Protein AF-A0A750II83-F1 (afdb_monomer_lite)

Foldseek 3Di:
DDPPDDPPPPCPDPVNQLVQLLVLLVVDPVNVVVVCVCPVVLLCQQQVCVVVVHPPNVDSCDLVSLLVSLLVLLVVLLVCLVPPDPVFQPDCSPVLNVVSVVLSVVLNVLSVQLNVCPPPPDDGNVPSSVVSSVSSVVNSSSSVSSTPVSGPVNVVVVVDDDD

Radius of gyration: 20.2 Å; chains: 1; bounding box: 49×37×61 Å

Structure (mmCIF, N/CA/C/O backbone):
data_AF-A0A750II83-F1
#
_entry.id   AF-A0A750II83-F1
#
loop_
_atom_site.group_PDB
_atom_site.id
_atom_site.type_symbol
_atom_site.label_atom_id
_atom_site.label_alt_id
_atom_site.label_comp_id
_atom_site.label_asym_id
_atom_site.label_entity_id
_atom_site.label_seq_id
_atom_site.pdbx_PDB_ins_code
_atom_site.Cartn_x
_atom_site.Cartn_y
_atom_site.Cartn_z
_atom_site.occupancy
_atom_site.B_iso_or_equiv
_atom_site.auth_seq_id
_atom_site.auth_comp_id
_atom_site.auth_asym_id
_atom_site.auth_atom_id
_atom_site.pdbx_PDB_model_num
ATOM 1 N N . MET A 1 1 ? -31.784 23.629 40.797 1.00 35.44 1 MET A N 1
ATOM 2 C CA . MET A 1 1 ? -31.031 22.417 41.167 1.00 35.44 1 MET A CA 1
ATOM 3 C C . MET A 1 1 ? -30.626 21.793 39.849 1.00 35.44 1 MET A C 1
ATOM 5 O O . MET A 1 1 ? -31.492 21.603 39.009 1.00 35.44 1 MET A O 1
ATOM 9 N N . SER A 1 2 ? -29.325 21.748 39.605 1.00 34.78 2 SER A N 1
ATOM 10 C CA . SER A 1 2 ? -28.703 21.642 38.286 1.00 34.78 2 SER A CA 1
ATOM 11 C C . SER A 1 2 ? -28.667 20.191 37.810 1.00 34.78 2 SER A C 1
ATOM 13 O O . SER A 1 2 ? -27.994 19.384 38.441 1.00 34.78 2 SER A O 1
ATOM 15 N N . ASP A 1 3 ? -29.334 19.881 36.698 1.00 33.84 3 ASP A N 1
ATOM 16 C CA . ASP A 1 3 ? -29.127 18.630 35.954 1.00 33.84 3 ASP A CA 1
ATOM 17 C C . ASP A 1 3 ? -28.056 18.854 34.878 1.00 33.84 3 ASP A C 1
ATOM 19 O O . ASP A 1 3 ? -28.313 18.860 33.676 1.00 33.84 3 ASP A O 1
ATOM 23 N N . ASP A 1 4 ? -26.827 19.070 35.346 1.00 43.88 4 ASP A N 1
ATOM 24 C CA . ASP A 1 4 ? -25.618 18.891 34.550 1.00 43.88 4 ASP A CA 1
ATOM 25 C C . ASP A 1 4 ? -25.122 17.461 34.772 1.00 43.88 4 ASP A C 1
ATOM 27 O O . ASP A 1 4 ? -24.390 17.185 35.718 1.00 43.88 4 ASP A O 1
ATOM 31 N N . SER A 1 5 ? -25.543 16.523 33.929 1.00 40.59 5 SER A N 1
ATOM 32 C CA . SER A 1 5 ? -24.712 15.391 33.490 1.00 40.59 5 SER A CA 1
ATOM 33 C C . SER A 1 5 ? -25.547 14.443 32.645 1.00 40.59 5 SER A C 1
ATOM 35 O O . SER A 1 5 ? -26.369 13.694 33.149 1.00 40.59 5 SER A O 1
ATOM 37 N N . ASN A 1 6 ? -25.343 14.502 31.333 1.00 39.12 6 ASN A N 1
ATOM 38 C CA . ASN A 1 6 ? -25.182 13.328 30.470 1.00 39.12 6 ASN A CA 1
ATOM 39 C C . ASN A 1 6 ? -24.814 13.806 29.063 1.00 39.12 6 ASN A C 1
ATOM 41 O O . ASN A 1 6 ? -25.406 13.431 28.053 1.00 39.12 6 ASN A O 1
ATOM 45 N N . THR A 1 7 ? -23.798 14.664 28.988 1.00 36.56 7 THR A N 1
ATOM 46 C CA . THR A 1 7 ? -23.088 14.907 27.738 1.00 36.56 7 THR A CA 1
ATOM 47 C C . THR A 1 7 ? -22.196 13.694 27.516 1.00 36.56 7 THR A C 1
ATOM 49 O O . THR A 1 7 ? -21.145 13.562 28.137 1.00 36.56 7 THR A O 1
ATOM 52 N N . ILE A 1 8 ? -22.648 12.771 26.667 1.00 41.47 8 ILE A N 1
ATOM 53 C CA . ILE A 1 8 ? -21.854 11.645 26.171 1.00 41.47 8 ILE A CA 1
ATOM 54 C C . ILE A 1 8 ? -20.623 12.232 25.469 1.00 41.47 8 ILE A C 1
ATOM 56 O O . ILE A 1 8 ? -20.659 12.601 24.298 1.00 41.47 8 ILE A O 1
ATOM 60 N N . THR A 1 9 ? -19.510 12.348 26.186 1.00 39.81 9 THR A N 1
ATOM 61 C CA . THR A 1 9 ? -18.207 12.717 25.633 1.00 39.81 9 THR A CA 1
ATOM 62 C C . THR A 1 9 ? -17.558 11.489 24.999 1.00 39.81 9 THR A C 1
ATOM 64 O O . THR A 1 9 ? -16.466 11.078 25.366 1.00 39.81 9 THR A O 1
ATOM 67 N N . SER A 1 10 ? -18.203 10.888 23.995 1.00 46.03 10 SER A N 1
ATOM 68 C CA . SER A 1 10 ? -17.546 9.903 23.122 1.00 46.03 10 SER A CA 1
ATOM 69 C C . SER A 1 10 ? -17.066 10.557 21.824 1.00 46.03 10 SER A C 1
ATOM 71 O O . SER A 1 10 ? -17.249 10.023 20.734 1.00 46.03 10 SER A O 1
ATOM 73 N N . SER A 1 11 ? -16.444 11.731 21.933 1.00 49.69 11 SER A N 1
ATOM 74 C CA . SER A 1 11 ? -15.655 12.338 20.858 1.00 49.69 11 SER A CA 1
ATOM 75 C C . SER A 1 11 ? -14.208 11.836 20.957 1.00 49.69 11 SER A C 1
ATOM 77 O O . SER A 1 11 ? -13.268 12.617 21.129 1.00 49.69 11 SER A O 1
ATOM 79 N N . ASP A 1 12 ? -13.996 10.521 20.878 1.00 61.28 12 ASP A N 1
ATOM 80 C CA . ASP A 1 12 ? -12.649 10.035 20.586 1.00 61.28 12 ASP A CA 1
ATOM 81 C C . ASP A 1 12 ? -12.322 10.470 19.154 1.00 61.28 12 ASP A C 1
ATOM 83 O O . ASP A 1 12 ? -12.895 9.959 18.193 1.00 61.28 12 ASP A O 1
ATOM 87 N N . SER A 1 13 ? -11.428 11.451 19.010 1.00 74.38 13 SER A N 1
ATOM 88 C CA . SER A 1 13 ? -10.958 11.913 17.701 1.00 74.38 13 SER A CA 1
ATOM 89 C C . SER A 1 13 ? -10.501 10.721 16.853 1.00 74.38 13 SER A C 1
ATOM 91 O O . SER A 1 13 ? -9.732 9.880 17.330 1.00 74.38 13 SER A O 1
ATOM 93 N N . TYR A 1 14 ? -10.938 10.665 15.589 1.00 75.88 14 TYR A N 1
ATOM 94 C CA . TYR A 1 14 ? -10.578 9.613 14.628 1.00 75.88 14 TYR A CA 1
ATOM 95 C C . TYR A 1 14 ? -9.069 9.335 14.608 1.00 75.88 14 TYR A C 1
ATOM 97 O O . TYR A 1 14 ? -8.638 8.182 14.607 1.00 75.88 14 TYR A O 1
ATOM 105 N N . ILE A 1 15 ? -8.265 10.400 14.667 1.00 80.12 15 ILE A N 1
ATOM 106 C CA . ILE A 1 15 ? -6.800 10.334 14.671 1.00 80.12 15 ILE A CA 1
ATOM 107 C C . ILE A 1 15 ? -6.296 9.615 15.925 1.00 80.12 15 ILE A C 1
ATOM 109 O O . ILE A 1 15 ? -5.458 8.722 15.833 1.00 80.12 15 ILE A O 1
ATOM 113 N N . LYS A 1 16 ? -6.842 9.962 17.096 1.00 80.00 16 LYS A N 1
ATOM 114 C CA . LYS A 1 16 ? -6.472 9.343 18.374 1.00 80.00 16 LYS A CA 1
ATOM 115 C C . LYS A 1 16 ? -6.851 7.860 18.394 1.00 80.00 16 LYS A C 1
ATOM 117 O O . LYS A 1 16 ? -6.029 7.028 18.766 1.00 80.00 16 LYS A O 1
ATOM 122 N N . SER A 1 17 ? -8.063 7.527 17.945 1.00 80.38 17 SER A N 1
ATOM 123 C CA . SER A 1 17 ? -8.533 6.138 17.870 1.00 80.38 17 SER A CA 1
ATOM 124 C C . SER A 1 17 ? -7.687 5.305 16.904 1.00 80.38 17 SER A C 1
ATOM 126 O O . SER A 1 17 ? -7.250 4.211 17.253 1.00 80.38 17 SER A O 1
ATOM 128 N N . THR A 1 18 ? -7.404 5.834 15.711 1.00 83.50 18 THR A N 1
ATOM 129 C CA . THR A 1 18 ? -6.560 5.164 14.709 1.00 83.50 18 THR A CA 1
ATOM 130 C C . THR A 1 18 ? -5.130 4.987 15.222 1.00 83.50 18 THR A C 1
ATOM 132 O O . THR A 1 18 ? -4.541 3.928 15.030 1.00 83.50 18 THR A O 1
ATOM 135 N N . GLY A 1 19 ? -4.578 5.985 15.922 1.00 84.31 19 GLY A N 1
ATOM 136 C CA . GLY A 1 19 ? -3.240 5.914 16.511 1.00 84.31 19 GLY A CA 1
ATOM 137 C C . GLY A 1 19 ? -3.099 4.778 17.525 1.00 84.31 19 GLY A C 1
ATOM 138 O O . GLY A 1 19 ? -2.166 3.988 17.425 1.00 84.31 19 GLY A O 1
ATOM 139 N N . ILE A 1 20 ? -4.058 4.640 18.446 1.00 84.56 20 ILE A N 1
ATOM 140 C CA . ILE A 1 20 ? -4.058 3.549 19.437 1.00 84.56 20 ILE A CA 1
ATOM 141 C C . ILE A 1 20 ? -4.161 2.183 18.747 1.00 84.56 20 ILE A C 1
ATOM 143 O O . ILE A 1 20 ? -3.395 1.274 19.056 1.00 84.56 20 ILE A O 1
ATOM 147 N N . ARG A 1 21 ? -5.064 2.044 17.769 1.00 83.81 21 ARG A N 1
ATOM 148 C CA . ARG A 1 21 ? -5.222 0.799 17.002 1.00 83.81 21 ARG A CA 1
ATOM 149 C C . ARG A 1 21 ? -3.968 0.445 16.202 1.00 83.81 21 ARG A C 1
ATOM 151 O O . ARG A 1 21 ? -3.609 -0.723 16.126 1.00 83.81 21 ARG A O 1
ATOM 158 N N . CYS A 1 22 ? -3.278 1.442 15.651 1.00 87.38 22 CYS A N 1
ATOM 159 C CA . CYS A 1 22 ? -2.009 1.249 14.955 1.00 87.38 22 CYS A CA 1
ATOM 160 C C . CYS A 1 22 ? -0.930 0.705 15.900 1.00 87.38 22 CYS A C 1
ATOM 162 O O . CYS A 1 22 ? -0.279 -0.282 15.573 1.00 87.38 22 CYS A O 1
ATOM 164 N N . VAL A 1 23 ? -0.792 1.280 17.101 1.00 87.75 23 VAL A N 1
ATOM 165 C CA . VAL A 1 23 ? 0.136 0.762 18.121 1.00 87.75 23 VAL A CA 1
ATOM 166 C C . VAL A 1 23 ? -0.201 -0.689 18.475 1.00 87.75 23 VAL A 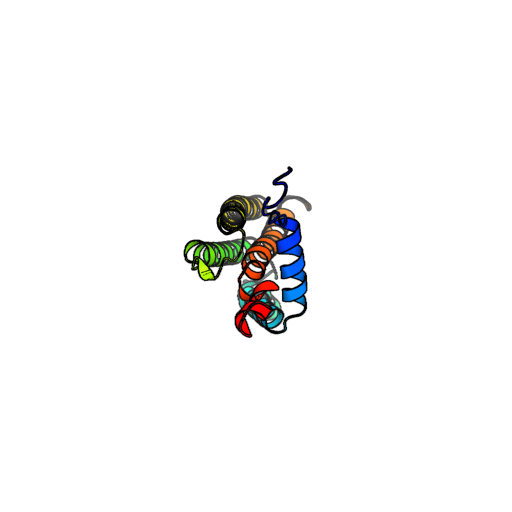C 1
ATOM 168 O O . VAL A 1 23 ? 0.682 -1.543 18.442 1.00 87.75 23 VAL A O 1
ATOM 171 N N . ASN A 1 24 ? -1.479 -0.994 18.717 1.00 86.50 24 ASN A N 1
ATOM 172 C CA . ASN A 1 24 ? -1.925 -2.358 19.011 1.00 86.50 24 ASN A CA 1
ATOM 173 C C . ASN A 1 24 ? -1.615 -3.333 17.866 1.00 86.50 24 ASN A C 1
ATOM 175 O O . ASN A 1 24 ? -1.147 -4.443 18.113 1.00 86.50 24 ASN A O 1
ATOM 179 N N . ALA A 1 25 ? -1.843 -2.920 16.617 1.00 86.31 25 ALA A N 1
ATOM 180 C CA . ALA A 1 25 ? -1.550 -3.731 15.443 1.00 86.31 25 ALA A CA 1
ATOM 181 C C . ALA A 1 25 ? -0.051 -4.023 15.317 1.00 86.31 25 ALA A C 1
ATOM 183 O O . ALA A 1 25 ? 0.331 -5.173 15.134 1.00 86.31 25 ALA A O 1
ATOM 184 N N . MET A 1 26 ? 0.813 -3.026 15.512 1.00 87.94 26 ME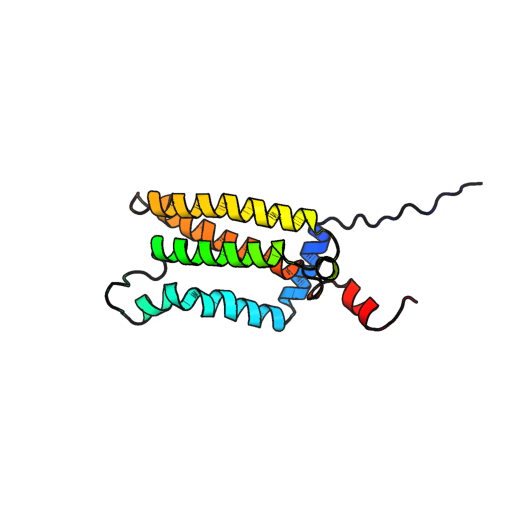T A N 1
ATOM 185 C CA . MET A 1 26 ? 2.270 -3.207 15.458 1.00 87.94 26 MET A CA 1
ATOM 186 C C . MET A 1 26 ? 2.799 -4.147 16.555 1.00 87.94 26 MET A C 1
ATOM 188 O O . MET A 1 26 ? 3.834 -4.787 16.367 1.00 87.94 26 MET A O 1
ATOM 192 N N . CYS A 1 27 ? 2.088 -4.272 17.679 1.00 87.44 27 CYS A N 1
ATOM 193 C CA . CYS A 1 27 ? 2.390 -5.241 18.735 1.00 87.44 27 CYS A CA 1
ATOM 194 C C . CYS A 1 27 ? 1.820 -6.647 18.467 1.00 87.44 27 CYS A C 1
ATOM 196 O O . CYS A 1 27 ? 2.204 -7.598 19.149 1.00 87.44 27 CYS A O 1
ATOM 198 N N . ALA A 1 28 ? 0.920 -6.811 17.494 1.00 86.19 28 ALA A N 1
ATOM 199 C CA . ALA A 1 28 ? 0.273 -8.08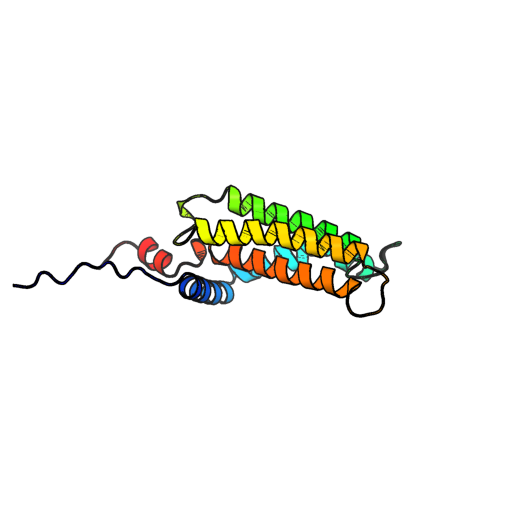3 17.199 1.00 86.19 28 ALA A CA 1
ATOM 200 C C . ALA A 1 28 ? 1.059 -8.898 16.157 1.00 86.19 28 ALA A C 1
ATOM 202 O O . ALA A 1 28 ? 1.350 -8.435 15.057 1.00 86.19 28 ALA A O 1
ATOM 203 N N . LEU A 1 29 ? 1.342 -10.172 16.449 1.00 86.50 29 LEU A N 1
ATOM 204 C CA . LEU A 1 29 ? 1.993 -11.073 15.482 1.00 86.50 29 LEU A CA 1
ATOM 205 C C . LEU A 1 29 ? 1.141 -11.315 14.224 1.00 86.50 29 LEU A C 1
ATOM 207 O O . LEU A 1 29 ? 1.683 -11.515 13.136 1.00 86.50 29 LEU A O 1
ATOM 211 N N . SER A 1 30 ? -0.190 -11.287 14.359 1.00 85.25 30 SER A N 1
ATOM 212 C CA . SER A 1 30 ? -1.129 -11.432 13.239 1.00 85.25 30 SER A CA 1
ATOM 213 C C . SER A 1 30 ? -0.935 -10.342 12.188 1.00 85.25 30 SER A C 1
ATOM 215 O O . SER A 1 30 ? -0.933 -10.655 10.999 1.00 85.25 30 SER A O 1
ATOM 217 N N . PHE A 1 31 ? -0.694 -9.103 12.622 1.00 88.94 31 PHE A N 1
ATOM 218 C CA . PHE A 1 31 ? -0.410 -7.975 11.743 1.00 88.94 31 PHE A CA 1
ATOM 219 C C . PHE A 1 31 ? 0.840 -8.227 10.897 1.00 88.94 31 PHE A C 1
ATOM 221 O O . PHE A 1 31 ? 0.782 -8.144 9.674 1.00 88.94 31 PHE A O 1
ATOM 228 N N . TRP A 1 32 ? 1.958 -8.602 11.527 1.00 88.06 32 TRP A N 1
ATOM 229 C CA . TRP A 1 32 ? 3.219 -8.844 10.819 1.00 88.06 32 TRP A CA 1
ATOM 230 C C . TRP A 1 32 ? 3.129 -10.007 9.835 1.00 88.06 32 TRP A C 1
ATOM 232 O O . TRP A 1 32 ? 3.664 -9.924 8.731 1.00 88.06 32 TRP A O 1
ATOM 242 N N . ARG A 1 33 ? 2.409 -11.074 10.199 1.00 88.50 33 ARG A N 1
ATOM 243 C CA . ARG A 1 33 ? 2.149 -12.198 9.293 1.00 88.50 33 ARG A CA 1
ATOM 244 C C . ARG A 1 33 ? 1.392 -11.744 8.045 1.00 88.50 33 ARG A C 1
ATOM 246 O O . ARG A 1 33 ? 1.772 -12.115 6.938 1.00 88.50 33 ARG A O 1
ATOM 253 N N . GLU A 1 34 ? 0.336 -10.954 8.218 1.00 87.44 34 GLU A N 1
ATOM 254 C CA . GLU A 1 34 ? -0.454 -10.435 7.099 1.00 87.44 34 GLU A CA 1
ATOM 255 C C . GLU A 1 34 ? 0.341 -9.417 6.270 1.00 87.44 34 GLU A C 1
ATOM 257 O O . GLU A 1 34 ? 0.337 -9.498 5.045 1.00 87.44 34 GLU A O 1
ATOM 262 N N . PHE A 1 35 ? 1.110 -8.532 6.909 1.00 87.94 35 PHE A N 1
ATOM 263 C CA . PHE A 1 35 ? 2.005 -7.595 6.229 1.00 87.94 35 PHE A CA 1
ATOM 264 C C . PHE A 1 35 ? 3.021 -8.316 5.330 1.00 87.94 35 PHE A C 1
ATOM 266 O O . PHE A 1 35 ? 3.176 -7.965 4.160 1.00 87.94 35 PHE A O 1
ATOM 273 N N . ILE A 1 36 ? 3.678 -9.362 5.844 1.00 88.12 36 ILE A N 1
ATOM 274 C CA . ILE A 1 36 ? 4.630 -10.169 5.067 1.00 88.12 36 ILE A CA 1
ATOM 275 C C . ILE A 1 36 ? 3.920 -10.861 3.899 1.00 88.12 36 ILE A C 1
ATOM 277 O O . ILE A 1 36 ? 4.423 -10.835 2.775 1.00 88.12 36 ILE A O 1
ATOM 281 N N . ALA A 1 37 ? 2.742 -11.443 4.132 1.00 87.50 37 ALA A N 1
ATOM 282 C CA . ALA A 1 37 ? 1.983 -12.114 3.083 1.00 87.50 37 ALA A CA 1
ATOM 283 C C . ALA A 1 37 ? 1.574 -11.151 1.955 1.00 87.50 37 ALA A C 1
ATOM 285 O O . ALA A 1 37 ? 1.787 -11.453 0.782 1.00 87.50 37 ALA A O 1
ATOM 286 N N . TYR A 1 38 ? 1.049 -9.971 2.286 1.00 83.56 38 TYR A N 1
ATOM 287 C CA . TYR A 1 38 ? 0.586 -9.023 1.274 1.00 83.56 38 TYR A CA 1
ATOM 288 C C . TYR A 1 38 ? 1.727 -8.293 0.562 1.00 83.56 38 TYR A C 1
ATOM 290 O O . TYR A 1 38 ? 1.683 -8.156 -0.659 1.00 83.56 38 TYR A O 1
ATOM 298 N N . PHE A 1 39 ? 2.760 -7.842 1.280 1.00 84.25 39 PHE A N 1
ATOM 299 C CA . PHE A 1 39 ? 3.786 -6.984 0.679 1.00 84.25 39 PHE A CA 1
ATOM 300 C C . PHE A 1 39 ? 5.073 -7.693 0.316 1.00 84.25 39 PHE A C 1
ATOM 302 O O . PHE A 1 39 ? 5.690 -7.288 -0.659 1.00 84.25 39 PHE A O 1
ATOM 309 N N . ILE A 1 40 ? 5.499 -8.728 1.038 1.00 85.56 40 ILE A N 1
ATOM 310 C CA . ILE A 1 40 ? 6.729 -9.450 0.684 1.00 85.56 40 ILE A CA 1
ATOM 311 C C . ILE A 1 40 ? 6.405 -10.550 -0.320 1.00 85.56 40 ILE A C 1
ATOM 313 O O . ILE A 1 40 ? 6.989 -10.575 -1.403 1.00 85.56 40 ILE A O 1
ATOM 317 N N . LEU A 1 41 ? 5.431 -11.408 0.007 1.00 87.25 41 LEU A N 1
ATOM 318 C CA . LEU A 1 41 ? 5.011 -12.490 -0.885 1.00 87.25 41 LEU A CA 1
ATOM 319 C C . LEU A 1 41 ? 4.172 -11.959 -2.054 1.00 87.25 41 LEU A C 1
ATOM 321 O O . LEU A 1 41 ? 4.437 -12.303 -3.201 1.00 87.25 41 LEU A O 1
ATOM 325 N N . GLY A 1 42 ? 3.216 -11.062 -1.797 1.00 83.62 42 GLY A N 1
ATOM 326 C CA . GLY A 1 42 ? 2.387 -10.483 -2.860 1.00 83.62 42 GLY A CA 1
ATOM 327 C C . GLY A 1 42 ? 3.182 -9.680 -3.896 1.00 83.62 42 GLY A C 1
ATOM 328 O O . GLY A 1 42 ? 2.845 -9.711 -5.077 1.00 83.62 42 GLY A O 1
ATOM 329 N N . SER A 1 43 ? 4.280 -9.025 -3.499 1.00 86.56 43 SER A N 1
ATOM 330 C CA . SER A 1 43 ? 5.143 -8.292 -4.438 1.00 86.56 43 SER A CA 1
ATOM 331 C C . SER A 1 43 ? 6.215 -9.155 -5.108 1.00 86.56 43 SER A C 1
ATOM 333 O O . SER A 1 43 ? 7.007 -8.620 -5.883 1.00 86.56 43 SER A O 1
ATOM 335 N N . MET A 1 44 ? 6.244 -10.478 -4.879 1.00 88.25 44 MET A N 1
ATOM 336 C CA . MET A 1 44 ? 7.224 -11.376 -5.512 1.00 88.25 44 MET A CA 1
ATOM 337 C C . MET A 1 44 ? 7.243 -11.231 -7.032 1.00 88.25 44 MET A C 1
ATOM 339 O O . MET A 1 44 ? 8.315 -11.261 -7.622 1.00 88.25 44 MET A O 1
ATOM 343 N N . GLY A 1 45 ? 6.096 -10.982 -7.670 1.00 83.38 45 GLY A N 1
ATOM 344 C CA . GLY A 1 45 ? 6.033 -10.728 -9.114 1.00 83.38 45 GLY A CA 1
ATOM 345 C C . GLY A 1 45 ? 6.834 -9.504 -9.587 1.00 83.38 45 GLY A C 1
ATOM 346 O O . GLY A 1 45 ? 7.177 -9.433 -10.762 1.00 83.38 45 GLY A O 1
ATOM 347 N N . LEU A 1 46 ? 7.158 -8.563 -8.693 1.00 86.25 46 LEU A N 1
ATOM 348 C CA . LEU A 1 46 ? 7.949 -7.367 -8.994 1.00 86.25 46 LEU A CA 1
ATOM 349 C C . LEU A 1 46 ? 9.452 -7.619 -8.851 1.00 86.25 46 LEU A C 1
ATOM 351 O O . LEU A 1 46 ? 10.225 -7.284 -9.745 1.00 86.25 46 LEU A O 1
ATOM 355 N N . TRP A 1 47 ? 9.870 -8.216 -7.733 1.00 86.44 47 TRP A N 1
ATOM 356 C CA . TRP A 1 47 ? 11.287 -8.303 -7.374 1.00 86.44 47 TRP A CA 1
ATOM 357 C C . TRP A 1 47 ? 11.930 -9.656 -7.688 1.00 86.44 47 TRP A C 1
ATOM 359 O O . TRP A 1 47 ? 13.131 -9.704 -7.951 1.00 86.44 47 TRP A O 1
ATOM 369 N N . LEU A 1 48 ? 11.161 -10.750 -7.694 1.00 87.50 48 LEU A N 1
ATOM 370 C CA . LEU A 1 48 ? 11.700 -12.096 -7.887 1.00 87.50 48 LEU A CA 1
ATOM 371 C C . LEU A 1 48 ? 12.220 -12.331 -9.316 1.00 87.50 48 LEU A C 1
ATOM 373 O O . LEU A 1 48 ? 13.327 -12.856 -9.437 1.00 87.50 48 LEU A O 1
ATOM 377 N N . PRO A 1 49 ? 11.512 -11.944 -10.402 1.00 87.19 49 PRO A N 1
ATOM 378 C CA . PRO A 1 49 ? 12.018 -12.185 -11.754 1.00 87.19 49 PRO A CA 1
ATOM 379 C C . PRO A 1 49 ? 13.352 -11.469 -12.048 1.00 87.19 49 PRO A C 1
ATOM 381 O O . PRO A 1 49 ? 14.263 -12.135 -12.542 1.00 87.19 49 PRO A O 1
ATOM 384 N N . PRO A 1 50 ? 13.539 -10.179 -11.693 1.00 85.44 50 PRO A N 1
ATOM 385 C CA . PRO A 1 50 ? 14.839 -9.515 -11.813 1.00 85.44 50 PRO A CA 1
ATOM 386 C C . PRO A 1 50 ? 15.916 -10.143 -10.923 1.00 85.44 50 PRO A C 1
ATOM 388 O O . 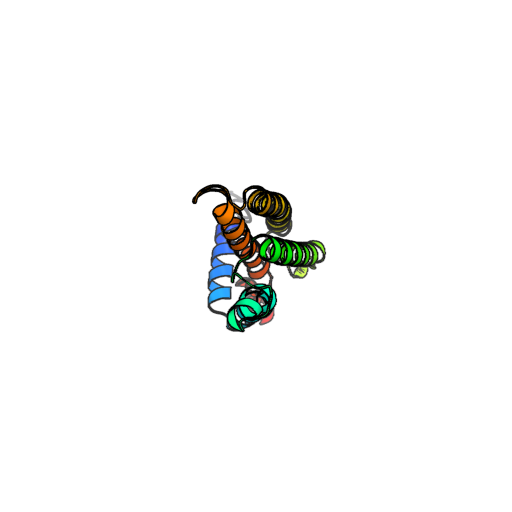PRO A 1 50 ? 17.055 -10.293 -11.355 1.00 85.44 50 PRO A O 1
ATOM 391 N N . PHE A 1 51 ? 15.564 -10.553 -9.698 1.00 87.44 51 PHE A N 1
ATOM 392 C CA . PHE A 1 51 ? 16.499 -11.199 -8.772 1.00 87.44 51 PHE A CA 1
ATOM 393 C C . PHE A 1 51 ? 17.029 -12.540 -9.304 1.00 87.44 51 PHE A C 1
ATOM 395 O O . PHE A 1 51 ? 18.202 -12.856 -9.124 1.00 87.44 51 PHE A O 1
ATOM 402 N N . LEU A 1 52 ? 16.182 -13.312 -9.990 1.00 89.50 52 LEU A N 1
ATOM 403 C CA . LEU A 1 52 ? 16.551 -14.587 -10.610 1.00 89.50 52 LEU A CA 1
ATOM 404 C C . LEU A 1 52 ? 17.188 -14.435 -12.004 1.00 89.50 52 LEU A C 1
ATOM 406 O O . LEU A 1 52 ? 17.545 -15.440 -12.616 1.00 89.50 52 LEU A O 1
ATOM 410 N N . GLY A 1 53 ? 17.322 -13.210 -12.524 1.00 85.00 53 GLY A N 1
ATOM 411 C CA . GLY A 1 53 ? 17.869 -12.959 -13.859 1.00 85.00 53 GLY A CA 1
ATOM 412 C C . GLY A 1 53 ? 16.970 -13.455 -14.997 1.00 85.00 53 GLY A C 1
ATOM 413 O O . GLY A 1 53 ? 17.470 -13.876 -16.040 1.00 85.00 53 GLY A O 1
ATOM 414 N N . ALA A 1 54 ? 15.646 -13.447 -14.805 1.00 84.56 54 ALA A N 1
ATOM 415 C CA . ALA A 1 54 ? 14.696 -13.865 -15.830 1.00 84.56 54 ALA A CA 1
ATOM 416 C C . ALA A 1 54 ? 14.764 -12.951 -17.070 1.00 84.56 54 ALA A C 1
ATOM 418 O O . ALA A 1 54 ? 14.871 -11.728 -16.965 1.00 84.56 54 ALA A O 1
ATOM 419 N N . SER A 1 55 ? 14.670 -13.543 -18.265 1.00 77.31 55 SER A N 1
ATOM 420 C CA . SER A 1 55 ? 14.732 -12.794 -19.526 1.00 77.31 55 SER A CA 1
ATOM 421 C C . SER A 1 55 ? 13.608 -11.752 -19.613 1.00 77.31 55 SER A C 1
ATOM 423 O O . SER A 1 55 ? 12.440 -12.077 -19.406 1.00 77.31 55 SER A O 1
ATOM 425 N N . GLY A 1 56 ? 13.963 -10.494 -19.900 1.00 73.69 56 GLY A N 1
ATOM 426 C CA . GLY A 1 56 ? 13.025 -9.366 -19.979 1.00 73.69 56 GLY A CA 1
ATOM 427 C C . GLY A 1 56 ? 12.753 -8.646 -18.650 1.00 73.69 56 GLY A C 1
ATOM 428 O O . GLY A 1 56 ? 12.131 -7.585 -18.660 1.00 73.69 56 GLY A O 1
ATOM 429 N N . ALA A 1 57 ? 13.244 -9.159 -17.519 1.00 77.25 57 ALA A N 1
ATOM 430 C CA . ALA A 1 57 ? 13.064 -8.558 -16.199 1.00 77.25 57 ALA A CA 1
ATOM 431 C C . ALA A 1 57 ? 14.298 -7.735 -15.787 1.00 77.25 57 ALA A C 1
ATOM 433 O O . ALA A 1 57 ? 15.151 -8.185 -15.028 1.00 77.25 57 ALA A O 1
ATOM 434 N N . ASN A 1 58 ? 14.395 -6.507 -16.300 1.00 71.81 58 ASN A N 1
ATOM 435 C CA . ASN A 1 58 ? 15.615 -5.696 -16.181 1.00 71.81 58 ASN A CA 1
ATOM 436 C C . ASN A 1 58 ? 15.706 -4.851 -14.893 1.00 71.81 58 ASN A C 1
ATOM 438 O O . ASN A 1 58 ? 16.761 -4.283 -14.619 1.00 71.81 58 ASN A O 1
ATOM 442 N N . ALA A 1 59 ? 14.624 -4.726 -14.111 1.00 76.62 59 ALA A N 1
ATOM 443 C CA . ALA A 1 59 ? 14.593 -3.896 -12.904 1.00 76.62 59 ALA A CA 1
ATOM 444 C C . ALA A 1 59 ? 13.569 -4.384 -11.863 1.00 76.62 59 ALA A C 1
ATOM 446 O O . ALA A 1 59 ? 12.463 -4.785 -12.216 1.00 76.62 59 ALA A O 1
ATOM 447 N N . VAL A 1 60 ? 13.929 -4.271 -10.576 1.00 70.38 60 VAL A N 1
ATOM 448 C CA . VAL A 1 60 ? 13.141 -4.687 -9.388 1.00 70.38 60 VAL A CA 1
ATOM 449 C C . VAL A 1 60 ? 11.837 -3.887 -9.212 1.00 70.38 60 VAL A C 1
ATOM 451 O O . VAL A 1 60 ? 10.903 -4.350 -8.565 1.00 70.38 60 VAL A O 1
ATOM 454 N N . PHE A 1 61 ? 11.738 -2.710 -9.831 1.00 76.44 61 PHE A N 1
ATOM 455 C CA . PHE A 1 61 ? 10.567 -1.832 -9.766 1.00 76.44 61 PHE A CA 1
ATOM 456 C C . PHE A 1 61 ? 10.310 -1.163 -11.116 1.00 76.44 61 PHE A C 1
ATOM 458 O O . PHE A 1 61 ? 10.280 0.064 -11.224 1.00 76.44 61 PHE A O 1
ATOM 465 N N . ASP A 1 62 ? 10.151 -1.973 -12.164 1.00 81.88 62 ASP A N 1
ATOM 466 C CA . ASP A 1 62 ? 9.712 -1.441 -13.452 1.00 81.88 62 ASP A CA 1
ATOM 467 C C . ASP A 1 62 ? 8.353 -0.719 -13.302 1.00 81.88 62 ASP A C 1
ATOM 469 O O . ASP A 1 62 ? 7.402 -1.313 -12.779 1.00 81.88 62 ASP A O 1
ATOM 473 N N . PRO A 1 63 ? 8.227 0.544 -13.746 1.00 82.62 63 PRO A N 1
ATOM 474 C CA . PRO A 1 63 ? 7.016 1.342 -13.574 1.00 82.62 63 PRO A CA 1
ATOM 475 C C . PRO A 1 63 ? 5.719 0.687 -14.046 1.00 82.62 63 PRO A C 1
ATOM 477 O O . PRO A 1 63 ? 4.688 0.875 -13.399 1.00 82.62 63 PRO A O 1
ATOM 480 N N . MET A 1 64 ? 5.748 -0.100 -15.125 1.00 83.31 64 MET A N 1
ATOM 481 C CA . MET A 1 64 ? 4.550 -0.768 -15.636 1.00 83.31 64 MET A CA 1
ATOM 482 C C . MET A 1 64 ? 4.134 -1.942 -14.740 1.00 83.31 64 MET A C 1
ATOM 484 O O . MET A 1 64 ? 2.950 -2.130 -14.441 1.00 83.31 64 MET A O 1
ATOM 488 N N . ASN A 1 65 ? 5.111 -2.702 -14.248 1.00 85.56 65 ASN A N 1
ATOM 489 C CA . ASN A 1 65 ? 4.861 -3.801 -13.318 1.00 85.56 65 ASN A CA 1
ATOM 490 C C . ASN A 1 65 ? 4.338 -3.273 -11.977 1.00 85.56 65 ASN A C 1
ATOM 492 O O . ASN A 1 65 ? 3.361 -3.796 -11.439 1.00 85.56 65 ASN A O 1
ATOM 496 N N . VAL A 1 66 ? 4.932 -2.190 -11.467 1.00 87.38 66 VAL A N 1
ATOM 497 C CA . VAL A 1 66 ? 4.503 -1.562 -10.211 1.00 87.38 66 VAL A CA 1
ATOM 498 C C . VAL A 1 66 ? 3.117 -0.926 -10.340 1.00 87.38 66 VAL A C 1
ATOM 500 O O . VAL A 1 66 ? 2.321 -1.061 -9.414 1.00 87.38 66 VAL A O 1
ATOM 503 N N . LEU A 1 67 ? 2.784 -0.302 -11.479 1.00 87.69 67 LEU A N 1
ATOM 504 C CA . LEU A 1 67 ? 1.414 0.141 -11.781 1.00 87.69 67 LEU A CA 1
ATOM 505 C C . LEU A 1 67 ? 0.438 -1.034 -11.672 1.00 87.69 67 LEU A C 1
ATOM 507 O O . LEU A 1 67 ? -0.578 -0.925 -10.993 1.00 87.69 67 LEU A O 1
ATOM 511 N N . THR A 1 68 ? 0.749 -2.156 -12.322 1.00 87.75 68 THR A N 1
ATOM 512 C CA . THR A 1 68 ? -0.142 -3.324 -12.365 1.00 87.75 68 THR A CA 1
ATOM 513 C C . THR A 1 68 ? -0.380 -3.888 -10.965 1.00 87.75 68 THR A C 1
ATOM 515 O O . THR A 1 68 ? -1.525 -4.052 -10.547 1.00 87.75 68 THR A O 1
ATOM 518 N N . PHE A 1 69 ? 0.693 -4.110 -10.203 1.00 88.94 69 PHE A N 1
ATOM 519 C CA . PHE A 1 69 ? 0.601 -4.550 -8.810 1.00 88.94 69 PHE A CA 1
ATOM 520 C C . PHE A 1 69 ? -0.161 -3.547 -7.933 1.00 88.94 69 PHE A C 1
ATOM 522 O O . PHE A 1 69 ? -1.030 -3.932 -7.147 1.00 88.94 69 PHE A O 1
ATOM 529 N N . GLY A 1 70 ? 0.141 -2.257 -8.088 1.00 88.88 70 GLY A N 1
ATOM 530 C CA . GLY A 1 70 ? -0.493 -1.169 -7.358 1.00 88.88 70 GLY A CA 1
ATOM 531 C C . GLY A 1 70 ? -2.000 -1.121 -7.587 1.00 88.88 70 GLY A C 1
ATOM 532 O O . GLY A 1 70 ? -2.757 -1.106 -6.622 1.00 88.88 70 GLY A O 1
ATOM 533 N N . LEU A 1 71 ? -2.448 -1.175 -8.845 1.00 90.00 71 LEU A N 1
ATOM 534 C CA . LEU A 1 71 ? -3.870 -1.179 -9.192 1.00 90.00 71 LEU A CA 1
ATOM 535 C C . LEU A 1 71 ? -4.600 -2.394 -8.615 1.00 90.00 71 LEU A C 1
ATOM 537 O O . LEU A 1 71 ? -5.644 -2.226 -7.990 1.00 90.00 71 LEU A O 1
ATOM 541 N N . VAL A 1 72 ? -4.045 -3.600 -8.770 1.00 90.56 72 VAL A N 1
ATOM 542 C CA . VAL A 1 72 ? -4.646 -4.821 -8.205 1.00 90.56 72 VAL A CA 1
ATOM 543 C C . VAL A 1 72 ? -4.784 -4.698 -6.687 1.00 90.56 72 VAL A C 1
ATOM 545 O O . VAL A 1 72 ? -5.853 -4.950 -6.136 1.00 90.56 72 VAL A O 1
ATOM 548 N N . THR A 1 73 ? -3.734 -4.231 -6.013 1.00 89.38 73 THR A N 1
ATOM 549 C CA . THR A 1 73 ? -3.739 -4.034 -4.558 1.00 89.38 73 THR A CA 1
ATOM 550 C C . THR A 1 73 ? -4.786 -3.001 -4.134 1.00 89.38 73 THR A C 1
ATOM 552 O O . THR A 1 73 ? -5.525 -3.230 -3.179 1.00 89.38 73 THR A O 1
ATOM 555 N N . LEU A 1 74 ? -4.906 -1.884 -4.860 1.00 91.00 74 LEU A N 1
ATOM 556 C CA . LEU A 1 74 ? -5.920 -0.861 -4.599 1.00 91.00 74 LEU A CA 1
ATOM 557 C C . LEU A 1 74 ? -7.344 -1.398 -4.756 1.00 91.00 74 LEU A C 1
ATOM 559 O O . LEU A 1 74 ? -8.196 -1.077 -3.929 1.00 91.00 74 LEU A O 1
ATOM 563 N N . PHE A 1 75 ? -7.606 -2.228 -5.769 1.00 89.00 75 PHE A N 1
ATOM 564 C CA . PHE A 1 75 ? -8.921 -2.844 -5.949 1.00 89.00 75 PHE A CA 1
ATOM 565 C C . PHE A 1 75 ? -9.250 -3.843 -4.844 1.00 89.00 75 PHE A C 1
ATOM 567 O O . PHE A 1 75 ? -10.369 -3.810 -4.346 1.00 89.00 75 PHE A O 1
ATOM 574 N N . ILE A 1 76 ? -8.282 -4.646 -4.392 1.00 88.00 76 ILE A N 1
ATOM 575 C CA . ILE A 1 76 ? -8.471 -5.551 -3.248 1.00 88.00 76 ILE A CA 1
ATOM 576 C C . ILE A 1 76 ? -8.794 -4.753 -1.977 1.00 88.00 76 ILE A C 1
ATOM 578 O O . ILE A 1 76 ? -9.710 -5.105 -1.237 1.00 88.00 76 ILE A O 1
ATOM 582 N N . ILE A 1 77 ? -8.080 -3.650 -1.723 1.00 87.19 77 ILE A N 1
ATOM 583 C CA . ILE A 1 77 ? -8.356 -2.776 -0.570 1.00 87.19 77 ILE A CA 1
ATOM 584 C C . ILE A 1 77 ? -9.752 -2.153 -0.685 1.00 87.19 77 ILE A C 1
ATOM 586 O O . ILE A 1 77 ? -10.487 -2.095 0.303 1.00 87.19 77 ILE A O 1
ATOM 590 N N . LEU A 1 78 ? -10.118 -1.682 -1.879 1.00 87.75 78 LEU A N 1
ATOM 591 C CA . LEU A 1 78 ? -11.421 -1.081 -2.134 1.00 87.75 78 LEU A CA 1
ATOM 592 C C . LEU A 1 78 ? -12.544 -2.098 -1.929 1.00 87.75 78 LEU A C 1
ATOM 594 O O . LEU A 1 78 ? -13.497 -1.797 -1.219 1.00 87.75 78 LEU A O 1
ATOM 598 N N . GLU A 1 79 ? -12.420 -3.292 -2.505 1.00 86.25 79 GLU A N 1
ATOM 599 C CA . GLU A 1 79 ? -13.363 -4.398 -2.341 1.00 86.25 79 GLU A CA 1
ATOM 600 C C . GLU A 1 79 ? -13.533 -4.743 -0.859 1.00 86.25 79 GLU A C 1
ATOM 602 O O . GLU A 1 79 ? -14.646 -4.662 -0.334 1.00 86.25 79 GLU A O 1
ATOM 607 N N . ALA A 1 80 ? -12.427 -5.012 -0.158 1.00 83.56 80 ALA A N 1
ATOM 608 C CA . ALA A 1 80 ? -12.440 -5.334 1.265 1.00 83.56 80 ALA A CA 1
ATOM 609 C C . ALA A 1 80 ? -13.151 -4.257 2.095 1.00 83.56 80 ALA A C 1
ATOM 611 O O . ALA A 1 80 ? -13.856 -4.578 3.046 1.00 83.56 80 ALA A O 1
ATOM 612 N N . ARG A 1 81 ? -13.006 -2.977 1.727 1.00 84.75 81 ARG A N 1
ATOM 613 C CA . ARG A 1 81 ? -13.664 -1.863 2.418 1.00 84.75 81 ARG A CA 1
ATOM 614 C C . ARG A 1 81 ? -15.136 -1.701 2.039 1.00 84.75 81 ARG A C 1
ATOM 616 O O . ARG A 1 81 ? -15.948 -1.347 2.891 1.00 84.75 81 ARG A O 1
ATOM 623 N N . LEU A 1 82 ? -15.492 -1.885 0.768 1.00 82.31 82 LEU A N 1
ATOM 624 C CA . LEU A 1 82 ? -16.868 -1.733 0.289 1.00 82.31 82 LEU A CA 1
ATOM 625 C C . LEU A 1 82 ? -17.787 -2.824 0.847 1.00 82.31 82 LEU A C 1
ATOM 627 O O . LEU A 1 82 ? -18.948 -2.523 1.129 1.00 82.31 82 LEU A O 1
ATOM 631 N N . PHE A 1 83 ? -17.258 -4.036 1.028 1.00 80.38 83 PHE A N 1
ATOM 632 C CA . PHE A 1 83 ? -17.984 -5.209 1.521 1.00 80.38 83 PHE A CA 1
ATOM 633 C C . PHE A 1 83 ? -17.720 -5.531 3.000 1.00 80.38 83 PHE A C 1
ATOM 635 O O . PHE A 1 83 ? -18.126 -6.588 3.477 1.00 80.38 83 PHE A O 1
ATOM 642 N N . MET A 1 84 ? -17.062 -4.631 3.736 1.00 77.06 84 MET A N 1
ATOM 643 C CA . MET A 1 84 ? -16.823 -4.796 5.169 1.00 77.06 84 MET A CA 1
ATOM 644 C C . MET A 1 84 ? -18.144 -4.775 5.950 1.00 77.06 84 MET A C 1
ATOM 646 O O . MET A 1 84 ? -18.974 -3.883 5.744 1.00 77.06 84 MET A O 1
ATOM 650 N N . ASP A 1 85 ? -18.337 -5.739 6.854 1.00 68.94 85 ASP A N 1
ATOM 651 C CA . ASP A 1 85 ? -19.525 -5.784 7.708 1.00 68.94 85 ASP A CA 1
ATOM 652 C C . ASP A 1 85 ? -19.521 -4.605 8.699 1.00 68.94 85 ASP A C 1
ATOM 654 O O . ASP A 1 85 ? -18.478 -4.168 9.191 1.00 68.94 85 ASP A O 1
ATOM 658 N N . LYS A 1 86 ? -20.710 -4.090 9.023 1.00 63.75 86 LYS A N 1
ATOM 659 C CA . LYS A 1 86 ? -20.915 -2.953 9.933 1.00 63.75 86 LYS A CA 1
ATOM 660 C C . LYS A 1 86 ? -20.368 -3.225 11.335 1.00 63.75 86 LYS A C 1
ATOM 662 O O . LYS A 1 86 ? -19.975 -2.282 12.017 1.00 63.75 86 LYS A O 1
ATOM 667 N N . ASN A 1 87 ? -20.339 -4.491 11.748 1.00 60.62 87 ASN A N 1
ATOM 668 C CA . ASN A 1 87 ? -19.833 -4.916 13.054 1.00 60.62 87 ASN A CA 1
ATOM 669 C C . ASN A 1 87 ? -18.298 -4.935 13.129 1.00 60.62 87 ASN A C 1
ATOM 671 O O . ASN A 1 87 ? -17.737 -4.823 14.216 1.00 60.62 87 ASN A O 1
ATOM 675 N N . ASP A 1 88 ? -17.610 -5.024 11.988 1.00 58.38 88 ASP A N 1
ATOM 676 C CA . ASP A 1 88 ? -16.146 -5.047 11.942 1.00 58.38 88 ASP A CA 1
ATOM 677 C C . ASP A 1 88 ? -15.522 -3.643 11.912 1.00 58.38 88 ASP A C 1
ATOM 679 O O . ASP A 1 88 ? -14.304 -3.492 12.034 1.00 58.38 88 ASP A O 1
ATOM 683 N N . ASP A 1 89 ? -16.340 -2.598 11.780 1.00 61.94 89 ASP A N 1
ATOM 684 C CA . ASP A 1 89 ? -15.914 -1.225 11.513 1.00 61.94 89 ASP A CA 1
ATOM 685 C C . ASP A 1 89 ? -16.200 -0.304 12.712 1.00 61.94 89 ASP A C 1
ATOM 687 O O . ASP A 1 89 ? -17.068 0.570 12.715 1.00 61.94 89 ASP A O 1
ATOM 691 N N . ALA A 1 90 ? -15.474 -0.557 13.798 1.00 62.06 90 ALA A N 1
ATOM 692 C CA . ALA A 1 90 ? -15.964 -0.309 15.153 1.00 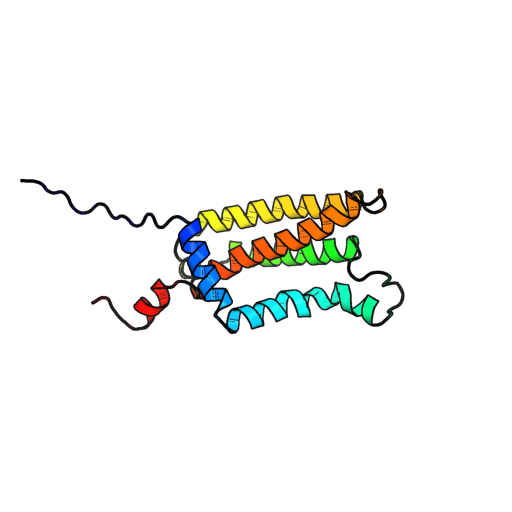62.06 90 ALA A CA 1
ATOM 693 C C . ALA A 1 90 ? -15.964 1.151 15.668 1.00 62.06 90 ALA A C 1
ATOM 695 O O . ALA A 1 90 ? -16.045 1.338 16.872 1.00 62.06 90 ALA A O 1
ATOM 696 N N . LYS A 1 91 ? -15.854 2.212 14.850 1.00 61.09 91 LYS A N 1
ATOM 697 C CA . LYS A 1 91 ? -16.016 3.603 15.380 1.00 61.09 91 LYS A CA 1
ATOM 698 C C . LYS A 1 91 ? -16.191 4.709 14.338 1.00 61.09 91 LYS A C 1
ATOM 700 O O . LYS A 1 91 ? -16.750 5.757 14.655 1.00 61.09 91 LYS A O 1
ATOM 705 N N . SER A 1 92 ? -15.679 4.549 13.115 1.00 64.38 92 SER A N 1
ATOM 706 C CA . SER A 1 92 ? -15.731 5.609 12.086 1.00 64.38 92 SER A CA 1
ATOM 707 C C . SER A 1 92 ? -15.814 5.063 10.652 1.00 64.38 92 SER A C 1
ATOM 709 O O . SER A 1 92 ? -15.005 5.438 9.797 1.00 64.38 92 SER A O 1
ATOM 711 N N . PRO A 1 93 ? -16.821 4.218 10.357 1.00 71.38 93 PRO A N 1
ATOM 712 C CA . PRO A 1 93 ? -16.915 3.493 9.096 1.00 71.38 93 PRO A CA 1
ATOM 713 C C . PRO A 1 93 ? -16.904 4.391 7.858 1.00 71.38 93 PRO A C 1
ATOM 715 O O . PRO A 1 93 ? -16.188 4.134 6.885 1.00 71.38 93 PRO A O 1
ATOM 718 N N . GLY A 1 94 ? -17.657 5.493 7.920 1.00 75.44 94 GLY A N 1
ATOM 719 C CA . GLY A 1 94 ? -17.773 6.452 6.823 1.00 75.44 94 GLY A CA 1
ATOM 720 C C . GLY A 1 94 ? -16.473 7.202 6.527 1.00 75.44 94 GLY A C 1
ATOM 721 O O . GLY A 1 94 ? -16.135 7.386 5.361 1.00 75.44 94 GLY A O 1
ATOM 722 N N . VAL A 1 95 ? -15.714 7.584 7.560 1.00 79.25 95 VAL A N 1
ATOM 723 C CA . VAL A 1 95 ? -14.477 8.369 7.404 1.00 79.25 95 VAL A CA 1
ATOM 724 C C . VAL A 1 95 ? -13.383 7.523 6.762 1.00 79.25 95 VAL A C 1
ATOM 726 O O . VAL A 1 95 ? -12.802 7.931 5.760 1.00 79.25 95 VAL A O 1
ATOM 729 N N . THR A 1 96 ? -13.133 6.316 7.270 1.00 81.19 96 THR A N 1
ATOM 730 C CA . THR A 1 96 ? -12.115 5.431 6.688 1.00 81.19 96 THR A CA 1
ATOM 731 C C . THR A 1 96 ? -12.527 4.945 5.296 1.00 81.19 96 THR A C 1
ATOM 733 O O . THR A 1 96 ? -11.679 4.881 4.411 1.00 81.19 96 THR A O 1
ATOM 736 N N . LYS A 1 97 ? -13.823 4.699 5.037 1.00 84.88 97 LYS A N 1
ATOM 737 C CA . LYS A 1 97 ? -14.320 4.397 3.681 1.00 84.88 97 LYS A CA 1
ATOM 738 C C . LYS A 1 97 ? -14.052 5.545 2.704 1.00 84.88 97 LYS A C 1
ATOM 740 O O . LYS A 1 97 ? -13.606 5.292 1.589 1.00 84.88 97 LYS A O 1
ATOM 745 N N . LEU A 1 98 ? -14.277 6.790 3.126 1.00 87.06 98 LEU A N 1
ATOM 746 C CA . LEU A 1 98 ? -13.985 7.972 2.315 1.00 87.06 98 LEU A CA 1
ATOM 747 C C . LEU A 1 98 ? -12.479 8.120 2.051 1.00 87.06 98 LEU A C 1
ATOM 749 O O . LEU A 1 98 ? -12.092 8.371 0.914 1.00 87.06 98 LEU A O 1
ATOM 753 N N . ILE A 1 99 ? -11.634 7.914 3.070 1.00 87.06 99 ILE A N 1
ATOM 754 C CA . ILE A 1 99 ? -10.168 7.946 2.932 1.00 87.06 99 ILE A CA 1
ATOM 755 C C . ILE A 1 99 ? -9.692 6.884 1.938 1.00 87.06 99 ILE A C 1
ATOM 757 O O . ILE A 1 99 ? -8.893 7.200 1.062 1.00 87.06 99 ILE A O 1
ATOM 761 N N . VAL A 1 100 ? -10.193 5.648 2.039 1.00 88.06 100 VAL A N 1
ATOM 762 C CA . VAL A 1 100 ? -9.839 4.565 1.109 1.00 88.06 100 VAL A CA 1
ATOM 763 C C . VAL A 1 100 ? -10.300 4.900 -0.309 1.00 88.06 100 VAL A C 1
ATOM 765 O O . VAL A 1 100 ? -9.505 4.793 -1.235 1.00 88.06 100 VAL A O 1
ATOM 768 N N . LEU A 1 101 ? -11.540 5.364 -0.491 1.00 90.88 101 LEU A N 1
ATOM 769 C CA . LEU A 1 101 ? -12.075 5.699 -1.814 1.00 90.88 101 LEU A CA 1
ATOM 770 C C . LEU A 1 101 ? -11.288 6.836 -2.485 1.00 90.88 101 LEU A C 1
ATOM 772 O O . LEU A 1 101 ? -10.859 6.700 -3.630 1.00 90.88 101 LEU A O 1
ATOM 776 N N . LEU A 1 102 ? -11.068 7.944 -1.770 1.00 91.88 102 LEU A N 1
ATOM 777 C CA . LEU A 1 102 ? -10.281 9.071 -2.277 1.00 91.88 102 LEU A CA 1
ATOM 778 C C . LEU A 1 102 ? -8.820 8.671 -2.505 1.00 91.88 102 LEU A C 1
ATOM 780 O O . LEU A 1 102 ? -8.235 9.046 -3.519 1.00 91.88 102 LEU A O 1
ATOM 784 N N . GLY A 1 103 ? -8.252 7.875 -1.597 1.00 90.44 103 GLY A N 1
ATOM 785 C CA . GLY A 1 103 ? -6.906 7.328 -1.715 1.00 90.44 103 GLY A CA 1
ATOM 786 C C . GLY A 1 103 ? -6.740 6.506 -2.989 1.00 90.44 103 GLY A C 1
ATOM 787 O O . GLY A 1 103 ? -5.823 6.768 -3.756 1.00 90.44 103 GLY A O 1
ATOM 788 N N . VAL A 1 104 ? -7.662 5.583 -3.274 1.00 91.56 104 VAL A N 1
ATOM 789 C CA . VAL A 1 104 ? -7.637 4.766 -4.498 1.00 91.56 104 VAL A CA 1
ATOM 790 C C . VAL A 1 104 ? -7.649 5.642 -5.751 1.00 91.56 104 VAL A C 1
ATOM 792 O O . VAL A 1 104 ? -6.799 5.462 -6.619 1.00 91.56 104 VAL A O 1
ATOM 795 N N . ILE A 1 105 ? -8.540 6.635 -5.830 1.00 92.69 105 ILE A N 1
ATOM 796 C CA . ILE A 1 105 ? -8.627 7.532 -6.995 1.00 92.69 105 ILE A CA 1
ATOM 797 C C . ILE A 1 105 ? -7.316 8.306 -7.197 1.00 92.69 105 ILE A C 1
ATOM 799 O O . ILE A 1 105 ? -6.767 8.325 -8.300 1.00 92.69 105 ILE A O 1
ATOM 803 N N . LEU A 1 106 ? -6.793 8.927 -6.135 1.00 92.44 106 LEU A N 1
ATOM 804 C CA . LEU A 1 106 ? -5.561 9.717 -6.204 1.00 92.44 106 LEU A CA 1
ATOM 805 C C . LEU A 1 106 ? -4.342 8.854 -6.550 1.00 92.44 106 LEU A C 1
ATOM 807 O O . LEU A 1 106 ? -3.477 9.290 -7.310 1.00 92.44 106 LEU A O 1
ATOM 811 N N . LEU A 1 107 ? -4.282 7.624 -6.038 1.00 92.81 107 LEU A N 1
ATOM 812 C CA . LEU A 1 107 ? -3.173 6.710 -6.296 1.00 92.81 107 LEU A CA 1
ATOM 813 C C . LEU A 1 107 ? -3.207 6.148 -7.714 1.00 92.81 107 LEU A C 1
ATOM 815 O O . LEU A 1 107 ? -2.152 6.068 -8.336 1.00 92.81 107 LEU A O 1
ATOM 819 N N . CYS A 1 108 ? -4.386 5.867 -8.278 1.00 91.69 108 CYS A N 1
ATOM 820 C CA . CYS A 1 108 ? -4.514 5.537 -9.700 1.00 91.69 108 CYS A CA 1
ATOM 821 C C . CYS A 1 108 ? -3.917 6.644 -10.587 1.00 91.69 108 CYS A C 1
ATOM 823 O O . CYS A 1 108 ? -3.141 6.353 -11.497 1.00 91.69 108 CYS A O 1
ATOM 825 N N . ILE A 1 109 ? -4.211 7.917 -10.287 1.00 90.75 109 ILE A N 1
ATOM 826 C CA . ILE A 1 109 ? -3.625 9.064 -11.002 1.00 90.75 109 ILE A CA 1
ATOM 827 C C . ILE A 1 109 ? -2.102 9.102 -10.811 1.00 90.75 109 ILE A C 1
ATOM 829 O O . ILE A 1 109 ? -1.367 9.305 -11.778 1.00 90.75 109 ILE A O 1
ATOM 833 N N . GLY A 1 110 ? -1.624 8.889 -9.583 1.00 88.06 110 GLY A N 1
ATOM 834 C CA . GLY A 1 110 ? -0.199 8.858 -9.252 1.00 88.06 110 GLY A CA 1
ATOM 835 C C . GLY A 1 110 ? 0.574 7.792 -10.031 1.00 88.06 110 GLY A C 1
ATOM 836 O O . GLY A 1 110 ? 1.607 8.101 -10.628 1.00 88.06 110 GLY A O 1
ATOM 837 N N . TYR A 1 111 ? 0.046 6.568 -10.106 1.00 89.44 111 TYR A N 1
ATOM 838 C CA . TYR A 1 111 ? 0.673 5.494 -10.870 1.00 89.44 111 TYR A CA 1
ATOM 839 C C . TYR A 1 111 ? 0.677 5.777 -12.374 1.00 89.44 111 TYR A C 1
ATOM 841 O O . TYR A 1 111 ? 1.727 5.660 -13.003 1.00 89.44 111 TYR A O 1
ATOM 849 N N . VAL A 1 112 ? -0.454 6.205 -12.952 1.00 87.69 112 VAL A N 1
ATOM 850 C CA . VAL A 1 112 ? -0.529 6.558 -14.383 1.00 87.69 112 VAL A CA 1
ATOM 851 C C . VAL A 1 112 ? 0.460 7.674 -14.710 1.00 87.69 112 VAL A C 1
ATOM 853 O O . VAL A 1 112 ? 1.220 7.569 -15.671 1.00 87.69 112 VAL A O 1
ATOM 856 N N . LYS A 1 113 ? 0.521 8.716 -13.873 1.00 86.00 113 LYS A N 1
ATOM 857 C CA . LYS A 1 113 ? 1.493 9.801 -14.021 1.00 86.00 113 LYS A CA 1
ATOM 858 C C . LYS A 1 113 ? 2.927 9.278 -13.967 1.00 86.00 113 LYS A C 1
ATOM 860 O O . LYS A 1 113 ? 3.742 9.689 -14.790 1.00 86.00 113 LYS A O 1
ATOM 865 N N . GLY A 1 114 ? 3.234 8.371 -13.042 1.00 84.12 114 GLY A N 1
ATOM 866 C CA . GLY A 1 114 ? 4.561 7.775 -12.915 1.00 84.12 114 GLY A CA 1
ATOM 867 C C . GLY A 1 114 ? 4.983 6.939 -14.124 1.00 84.12 114 GLY A C 1
ATOM 868 O O . GLY A 1 114 ? 6.134 7.030 -14.544 1.00 84.12 114 GLY A O 1
ATOM 869 N N . VAL A 1 115 ? 4.056 6.210 -14.752 1.00 84.50 115 VAL A N 1
ATOM 870 C CA . VAL A 1 115 ? 4.337 5.489 -16.005 1.00 84.50 115 VAL A CA 1
ATOM 871 C C . VAL A 1 115 ? 4.543 6.457 -17.170 1.00 84.50 115 VAL A C 1
ATOM 873 O O . VAL A 1 115 ? 5.525 6.335 -17.894 1.00 84.50 115 VAL A O 1
ATOM 876 N N . VAL A 1 116 ? 3.669 7.455 -17.329 1.00 83.19 116 VAL A N 1
ATOM 877 C CA . VAL A 1 116 ? 3.740 8.427 -18.440 1.00 83.19 116 VAL A CA 1
ATOM 878 C C . VAL A 1 116 ? 5.000 9.295 -18.378 1.00 83.19 116 VAL A C 1
ATOM 880 O O . VAL A 1 116 ? 5.508 9.728 -19.407 1.00 83.19 116 VAL A O 1
ATOM 883 N N . THR A 1 117 ? 5.524 9.552 -17.180 1.00 78.69 117 THR A N 1
ATOM 884 C CA . THR A 1 117 ? 6.729 10.374 -16.985 1.00 78.69 117 THR A CA 1
ATOM 885 C C . THR A 1 117 ? 8.013 9.544 -16.850 1.00 78.69 117 THR A C 1
ATOM 887 O O . THR A 1 117 ? 9.092 10.107 -16.634 1.00 78.69 117 THR A O 1
ATOM 890 N N . ASN A 1 118 ? 7.928 8.219 -17.010 1.00 68.69 118 ASN A N 1
ATOM 891 C CA . ASN A 1 118 ? 9.076 7.317 -16.998 1.00 68.69 118 ASN A CA 1
ATOM 892 C C . ASN A 1 118 ? 10.070 7.677 -18.127 1.00 68.69 118 ASN A C 1
ATOM 894 O O . ASN A 1 118 ? 9.670 7.876 -19.269 1.00 68.69 118 ASN A O 1
ATOM 898 N N . GLY A 1 119 ? 11.363 7.801 -17.804 1.00 58.62 119 GLY A N 1
ATOM 899 C CA . GLY A 1 119 ? 12.414 8.220 -18.748 1.00 58.62 119 GLY A CA 1
ATOM 900 C C . GLY A 1 119 ? 12.725 9.726 -18.796 1.00 58.62 119 GLY A C 1
ATOM 901 O O . GLY A 1 119 ? 13.688 10.119 -19.451 1.00 58.62 119 GLY A O 1
ATOM 902 N N . THR A 1 120 ? 11.984 10.579 -18.077 1.00 60.25 120 THR A N 1
ATOM 903 C CA . THR A 1 120 ? 12.376 11.991 -17.871 1.00 60.25 120 THR A CA 1
ATOM 904 C C . THR A 1 120 ? 13.404 12.130 -16.734 1.00 60.25 120 THR A C 1
ATOM 906 O O . THR A 1 120 ? 13.344 11.364 -15.767 1.00 60.25 120 THR A O 1
ATOM 909 N N . PRO A 1 121 ? 14.372 13.069 -16.817 1.00 49.97 121 PRO A N 1
ATOM 910 C CA . PRO A 1 121 ? 15.494 13.128 -15.884 1.00 49.97 121 PRO A CA 1
ATOM 911 C C . PRO A 1 121 ? 15.095 13.236 -14.396 1.00 49.97 121 PRO A C 1
ATOM 913 O O . PRO A 1 121 ? 14.501 14.204 -13.920 1.00 49.97 121 PRO A O 1
ATOM 916 N N . LEU A 1 122 ? 15.506 12.179 -13.692 1.00 48.25 122 LEU A N 1
ATOM 917 C CA . LEU A 1 122 ? 15.917 11.988 -12.296 1.00 48.25 122 LEU A CA 1
ATOM 918 C C . LEU A 1 122 ? 14.995 12.301 -11.102 1.00 48.25 122 LEU A C 1
ATOM 920 O O . LEU A 1 122 ? 15.193 11.661 -10.077 1.00 48.25 122 LEU A O 1
ATOM 924 N N . PHE A 1 123 ? 13.992 13.183 -11.173 1.00 48.31 123 PHE A N 1
ATOM 925 C CA . PHE A 1 123 ? 13.191 13.504 -9.964 1.00 48.31 123 PHE A CA 1
ATOM 926 C C . PHE A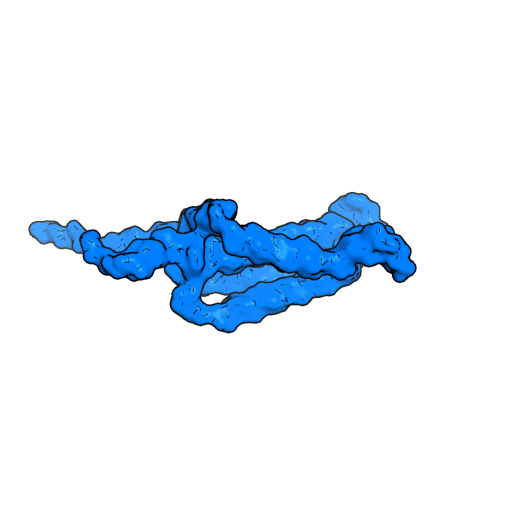 1 123 ? 11.683 13.286 -10.077 1.00 48.31 123 PHE A C 1
ATOM 928 O O . PHE A 1 123 ? 11.018 13.129 -9.056 1.00 48.31 123 PHE A O 1
ATOM 935 N N . TRP A 1 124 ? 11.127 13.258 -11.288 1.00 50.84 124 TRP A N 1
ATOM 936 C CA . TRP A 1 124 ? 9.673 13.258 -11.455 1.00 50.84 124 TRP A CA 1
ATOM 937 C C . TRP A 1 124 ? 9.135 11.863 -11.807 1.00 50.84 124 TRP A C 1
ATOM 939 O O . TRP A 1 124 ? 8.349 11.334 -11.033 1.00 50.84 124 TRP A O 1
ATOM 949 N N . GLY A 1 125 ? 9.606 11.202 -12.870 1.00 51.41 125 GLY A N 1
ATOM 950 C CA . GLY A 1 125 ? 9.040 9.929 -13.358 1.00 51.41 125 GLY A CA 1
ATOM 951 C C . GLY A 1 125 ? 9.038 8.747 -12.387 1.00 51.41 125 GLY A C 1
ATOM 952 O O . GLY A 1 125 ? 7.985 8.304 -11.924 1.00 51.41 125 GLY A O 1
ATOM 953 N N . MET A 1 126 ? 10.229 8.245 -12.044 1.00 56.06 126 MET A N 1
ATOM 954 C CA . MET A 1 126 ? 10.378 7.135 -11.091 1.00 56.06 126 MET A CA 1
ATOM 955 C C . MET A 1 126 ? 9.878 7.500 -9.687 1.00 56.06 126 MET A C 1
ATOM 957 O O . MET A 1 126 ? 9.378 6.628 -8.978 1.00 56.06 126 MET A O 1
ATOM 961 N N . GLY A 1 127 ? 9.943 8.779 -9.301 1.00 70.50 127 GLY A N 1
ATOM 962 C CA . GLY A 1 127 ? 9.444 9.252 -8.012 1.00 70.50 127 GLY A CA 1
ATOM 963 C C . GLY A 1 127 ? 7.953 8.967 -7.827 1.00 70.50 127 GLY A C 1
ATOM 964 O O . GLY A 1 127 ? 7.568 8.382 -6.820 1.00 70.50 127 GLY A O 1
ATOM 965 N N . TRP A 1 128 ? 7.111 9.293 -8.814 1.00 81.19 128 TRP A N 1
ATOM 966 C CA . TRP A 1 128 ? 5.653 9.138 -8.693 1.00 81.19 128 TRP A CA 1
ATOM 967 C C . TRP A 1 128 ? 5.205 7.693 -8.468 1.00 81.19 128 TRP A C 1
ATOM 969 O O . TRP A 1 128 ? 4.295 7.467 -7.672 1.00 81.19 128 TRP A O 1
ATOM 979 N N . VAL A 1 129 ? 5.846 6.717 -9.116 1.00 81.88 129 VAL A N 1
ATOM 980 C CA . VAL A 1 129 ? 5.497 5.297 -8.945 1.00 81.88 129 VAL A CA 1
ATOM 981 C C . VAL A 1 129 ? 5.831 4.810 -7.536 1.00 81.88 129 VAL A C 1
ATOM 983 O O . VAL A 1 129 ? 4.982 4.207 -6.882 1.00 81.88 129 VAL A O 1
ATOM 986 N N . HIS A 1 130 ? 7.026 5.121 -7.031 1.00 82.38 130 HIS A N 1
ATOM 987 C CA . HIS A 1 130 ? 7.443 4.717 -5.684 1.00 82.38 130 HIS A CA 1
ATOM 988 C C . HIS A 1 130 ? 6.639 5.446 -4.601 1.00 82.38 130 HIS A C 1
ATOM 990 O O . HIS A 1 130 ? 6.229 4.832 -3.618 1.00 82.38 130 HIS A O 1
ATOM 996 N N . ILE A 1 131 ? 6.345 6.734 -4.810 1.00 87.44 131 ILE A N 1
ATOM 997 C CA . ILE A 1 131 ? 5.467 7.523 -3.938 1.00 87.44 131 ILE A CA 1
ATOM 998 C C . ILE A 1 131 ? 4.066 6.897 -3.895 1.00 87.44 131 ILE A C 1
ATOM 1000 O O . ILE A 1 131 ? 3.507 6.709 -2.816 1.00 87.44 131 ILE A O 1
ATOM 1004 N N . SER A 1 132 ? 3.511 6.524 -5.050 1.00 90.25 132 SER A N 1
ATOM 1005 C CA . SER A 1 132 ? 2.187 5.892 -5.129 1.00 90.25 132 SER A CA 1
ATOM 1006 C C . SER A 1 132 ? 2.173 4.517 -4.460 1.00 90.25 132 SER A C 1
ATOM 1008 O O . SER A 1 132 ? 1.227 4.192 -3.743 1.00 90.25 132 SER A O 1
ATOM 1010 N N . LEU A 1 133 ? 3.244 3.733 -4.606 1.00 88.88 133 LEU A N 1
ATOM 1011 C CA . LEU A 1 133 ? 3.400 2.458 -3.907 1.00 88.88 133 LEU A CA 1
ATOM 1012 C C . LEU A 1 133 ? 3.448 2.645 -2.389 1.00 88.88 133 LEU A C 1
ATOM 1014 O O . LEU A 1 133 ? 2.708 1.980 -1.666 1.00 88.88 133 LEU A O 1
ATOM 1018 N N . PHE A 1 134 ? 4.238 3.602 -1.907 1.00 89.94 134 PHE A N 1
ATOM 1019 C CA . PHE A 1 134 ? 4.314 3.933 -0.487 1.00 89.94 134 PHE A CA 1
ATOM 1020 C C . PHE A 1 134 ? 2.949 4.344 0.084 1.00 89.94 134 PHE A C 1
ATOM 1022 O O . PHE A 1 134 ? 2.507 3.814 1.104 1.00 89.94 134 PHE A O 1
ATOM 1029 N N . PHE A 1 135 ? 2.227 5.236 -0.597 1.00 91.56 135 PHE A N 1
ATOM 1030 C CA . PHE A 1 135 ? 0.895 5.641 -0.149 1.00 91.56 135 PHE A CA 1
ATOM 1031 C C . PHE A 1 135 ? -0.145 4.522 -0.276 1.00 91.56 135 PHE A C 1
ATOM 1033 O O . PHE A 1 135 ? -1.070 4.476 0.529 1.00 91.56 135 PHE A O 1
ATOM 1040 N N . THR A 1 136 ? 0.018 3.583 -1.211 1.00 91.62 136 THR A N 1
ATOM 1041 C CA . THR A 1 136 ? -0.812 2.368 -1.274 1.00 91.62 136 THR A CA 1
ATOM 1042 C C . THR A 1 136 ? -0.623 1.520 -0.017 1.00 91.62 136 THR A C 1
ATOM 1044 O O . THR A 1 136 ? -1.611 1.096 0.581 1.00 91.62 136 THR A O 1
ATOM 1047 N N . MET A 1 137 ? 0.622 1.343 0.446 1.00 89.94 137 MET A N 1
ATOM 1048 C CA . MET A 1 137 ? 0.899 0.668 1.722 1.00 89.94 137 MET A CA 1
ATOM 1049 C C . MET A 1 137 ? 0.269 1.413 2.905 1.00 89.94 137 MET A C 1
ATOM 1051 O O . MET A 1 137 ? -0.268 0.784 3.813 1.00 89.94 137 MET A O 1
ATOM 1055 N N . LEU A 1 138 ? 0.283 2.749 2.888 1.00 90.56 138 LEU A N 1
ATOM 1056 C CA . LEU A 1 138 ? -0.330 3.565 3.937 1.00 90.56 138 LEU A CA 1
ATOM 1057 C C . LEU A 1 138 ? -1.862 3.440 3.940 1.00 90.56 138 LEU A C 1
ATOM 1059 O O . LEU A 1 138 ? -2.458 3.274 5.002 1.00 90.56 138 LEU A O 1
ATOM 1063 N N . VAL A 1 139 ? -2.508 3.472 2.772 1.00 89.94 139 VAL A N 1
ATOM 1064 C CA . VAL A 1 139 ? -3.962 3.265 2.645 1.00 89.94 139 VAL A CA 1
ATOM 1065 C C . VAL A 1 139 ? -4.347 1.855 3.089 1.00 89.94 139 VAL A C 1
ATOM 1067 O O . VAL A 1 139 ? -5.316 1.697 3.831 1.00 89.94 139 VAL A O 1
ATOM 1070 N N . TRP A 1 140 ? -3.564 0.844 2.705 1.00 90.75 140 TRP A N 1
ATOM 1071 C CA . TRP A 1 140 ? -3.730 -0.516 3.214 1.00 90.75 140 TRP A CA 1
ATOM 1072 C C . TRP A 1 140 ? -3.621 -0.556 4.738 1.00 90.75 140 TRP A C 1
ATOM 1074 O O . TRP A 1 140 ? -4.498 -1.117 5.389 1.00 90.75 140 TRP A O 1
ATOM 1084 N N . LEU A 1 141 ? -2.593 0.080 5.310 1.00 88.38 141 LEU A N 1
ATOM 1085 C CA . LEU A 1 141 ? -2.362 0.104 6.751 1.00 88.38 141 LEU A CA 1
ATOM 1086 C C . LEU A 1 141 ? -3.557 0.727 7.466 1.00 88.38 141 LEU A C 1
ATOM 1088 O O . LEU A 1 141 ? -4.099 0.120 8.381 1.00 88.38 141 LEU A O 1
ATOM 1092 N N . LEU A 1 142 ? -4.015 1.898 7.013 1.00 86.44 142 LEU A N 1
ATOM 1093 C CA . LEU A 1 142 ? -5.179 2.581 7.578 1.00 86.44 142 LEU A CA 1
ATOM 1094 C C . LEU A 1 142 ? -6.456 1.747 7.480 1.00 86.44 142 LEU A C 1
ATOM 1096 O O . LEU A 1 142 ? -7.254 1.764 8.414 1.00 86.44 142 LEU A O 1
ATOM 1100 N N . ASN A 1 143 ? -6.660 1.033 6.374 1.00 85.88 143 ASN A N 1
ATOM 1101 C CA . ASN A 1 143 ? -7.788 0.122 6.225 1.00 85.88 143 ASN A CA 1
ATOM 1102 C C . ASN A 1 143 ? -7.682 -1.056 7.207 1.00 85.88 143 ASN A C 1
ATOM 1104 O O . ASN A 1 143 ? -8.639 -1.379 7.905 1.00 85.88 143 ASN A O 1
ATOM 1108 N N . HIS A 1 144 ? -6.499 -1.660 7.300 1.00 86.50 144 HIS A N 1
ATOM 1109 C CA . HIS A 1 144 ? -6.251 -2.862 8.083 1.00 86.50 144 HIS A CA 1
ATOM 1110 C C . HIS A 1 144 ? -6.317 -2.608 9.599 1.00 86.50 144 HIS A C 1
ATOM 1112 O O . HIS A 1 144 ? -6.987 -3.345 10.324 1.00 86.50 144 HIS A O 1
ATOM 1118 N N . VAL A 1 145 ? -5.686 -1.535 10.094 1.00 86.19 145 VAL A N 1
ATOM 1119 C CA . VAL A 1 145 ? -5.680 -1.203 11.533 1.00 86.19 145 VAL A CA 1
ATOM 1120 C C . VAL A 1 145 ? -7.033 -0.698 12.033 1.00 86.19 145 VAL A C 1
ATOM 1122 O O . VAL A 1 145 ? -7.303 -0.763 13.227 1.00 86.19 145 VAL A O 1
ATOM 1125 N N . ASN A 1 146 ? -7.904 -0.210 11.144 1.00 80.44 146 ASN A N 1
ATOM 1126 C CA . ASN A 1 146 ? -9.242 0.252 11.520 1.00 80.44 146 ASN A CA 1
ATOM 1127 C C . ASN A 1 146 ? -10.294 -0.859 11.597 1.00 80.44 146 ASN A C 1
ATOM 1129 O O . ASN A 1 146 ? -11.468 -0.565 11.822 1.00 80.44 146 ASN A O 1
ATOM 1133 N N . THR A 1 147 ? -9.873 -2.115 11.485 1.00 77.69 147 THR A N 1
ATOM 1134 C CA . THR A 1 147 ? -10.708 -3.276 11.793 1.00 77.69 147 THR A CA 1
ATOM 1135 C C . THR A 1 147 ? -10.951 -3.411 13.301 1.00 77.69 147 THR A C 1
ATOM 1137 O O . THR A 1 147 ? -10.141 -2.984 14.130 1.00 77.69 147 THR A O 1
ATOM 1140 N N . SER A 1 148 ? -12.070 -4.037 13.665 1.00 71.25 148 SER A N 1
ATOM 1141 C CA . SER A 1 148 ? -12.473 -4.368 15.042 1.00 71.25 148 SER A CA 1
ATOM 1142 C C . SER A 1 148 ? -11.394 -5.130 15.825 1.00 71.25 148 SER A C 1
ATOM 1144 O O . SER A 1 148 ? -11.274 -4.961 17.037 1.00 71.25 148 SER A O 1
ATOM 1146 N N . ARG A 1 149 ? -10.548 -5.904 15.131 1.00 76.00 149 ARG A N 1
ATOM 1147 C CA . ARG A 1 149 ? -9.484 -6.753 15.703 1.00 76.00 149 ARG A CA 1
ATOM 1148 C C . ARG A 1 149 ? -8.456 -6.007 16.551 1.00 76.00 149 ARG A C 1
ATOM 1150 O O . ARG A 1 149 ? -7.848 -6.615 17.426 1.00 76.00 149 ARG A O 1
ATOM 1157 N N . TYR A 1 150 ? -8.235 -4.725 16.276 1.00 79.88 150 TYR A N 1
ATOM 1158 C CA . TYR A 1 150 ? -7.247 -3.911 16.989 1.00 79.88 150 TYR A CA 1
ATOM 1159 C C . TYR A 1 150 ? -7.893 -2.894 17.936 1.00 79.88 150 TYR A C 1
ATOM 1161 O O . TYR A 1 150 ? -7.188 -2.063 18.522 1.00 79.88 150 TYR A O 1
ATOM 1169 N N . ASP A 1 151 ? -9.223 -2.944 18.098 1.00 75.12 151 ASP A N 1
ATOM 1170 C CA . ASP A 1 151 ? -9.938 -2.055 19.004 1.00 75.12 151 ASP A CA 1
ATOM 1171 C C . ASP A 1 151 ? -9.665 -2.437 20.471 1.00 75.12 151 ASP A C 1
ATOM 1173 O O . ASP A 1 151 ? -10.010 -3.544 20.892 1.00 75.12 151 ASP A O 1
ATOM 1177 N N . PRO A 1 152 ? -9.095 -1.529 21.285 1.00 64.12 152 PRO A N 1
ATOM 1178 C CA . PRO A 1 152 ? -8.883 -1.780 22.709 1.00 64.12 152 PRO A CA 1
ATOM 1179 C C . PRO A 1 152 ? -10.180 -2.061 23.487 1.00 64.12 152 PRO A C 1
ATOM 1181 O O . PRO A 1 152 ? -10.121 -2.707 24.529 1.00 64.12 152 PRO A O 1
ATOM 1184 N N . LYS A 1 153 ? -11.351 -1.606 23.011 1.00 60.66 153 LYS A N 1
ATOM 1185 C CA . LYS A 1 153 ? -12.641 -1.885 23.670 1.00 60.66 153 LYS A CA 1
ATOM 1186 C C . LYS A 1 153 ? -13.173 -3.294 23.390 1.00 60.66 153 LYS A C 1
ATOM 1188 O O . LYS A 1 153 ? -13.895 -3.830 24.224 1.00 60.66 153 LYS A O 1
ATOM 1193 N N . GLY A 1 154 ? -12.750 -3.927 22.292 1.00 51.16 154 GLY A N 1
ATOM 1194 C CA . GLY A 1 154 ? -13.168 -5.287 21.943 1.00 51.16 154 GLY A CA 1
ATOM 1195 C C . GLY A 1 154 ? -12.703 -6.340 22.954 1.00 51.16 154 GLY A C 1
ATOM 1196 O O . GLY A 1 154 ? -13.415 -7.304 23.197 1.00 51.16 154 GLY A O 1
ATOM 1197 N N . ILE A 1 155 ? -11.558 -6.134 23.615 1.00 49.72 155 ILE A N 1
ATOM 1198 C CA . ILE A 1 155 ? -11.018 -7.096 24.594 1.00 49.72 155 ILE A CA 1
ATOM 1199 C C . ILE A 1 155 ? -11.845 -7.111 25.891 1.00 49.72 155 ILE A C 1
ATOM 1201 O O . ILE A 1 155 ? -12.085 -8.179 26.450 1.00 49.72 155 ILE A O 1
ATOM 1205 N N . ASN A 1 156 ? -12.335 -5.950 26.341 1.00 44.34 156 ASN A N 1
ATOM 1206 C CA . ASN A 1 156 ? -13.163 -5.860 27.550 1.00 44.34 156 ASN A CA 1
ATOM 1207 C C . ASN A 1 156 ? -14.611 -6.314 27.308 1.00 44.34 156 ASN A C 1
ATOM 1209 O O . ASN A 1 156 ? -15.237 -6.851 28.214 1.00 44.34 156 ASN A O 1
ATOM 1213 N N . GLU A 1 157 ? -15.139 -6.154 26.092 1.00 45.69 157 GLU A N 1
ATOM 1214 C CA . GLU A 1 157 ? -16.479 -6.646 25.744 1.00 45.69 157 GLU A CA 1
ATOM 1215 C C . GLU A 1 157 ? -16.487 -8.153 25.412 1.00 45.69 157 GLU A C 1
ATOM 1217 O O . GLU A 1 157 ? -17.458 -8.840 25.729 1.00 45.69 157 GLU A O 1
ATOM 1222 N N . MET A 1 158 ? -15.392 -8.709 24.871 1.00 43.91 158 MET A N 1
ATOM 1223 C CA . MET A 1 158 ? -15.260 -10.148 24.578 1.00 43.91 158 MET A CA 1
ATOM 1224 C C . MET A 1 158 ? -15.049 -11.035 25.817 1.00 43.91 158 MET A C 1
ATOM 1226 O O . MET A 1 158 ? -15.285 -12.239 25.737 1.00 43.91 158 MET A O 1
ATOM 1230 N N . LEU A 1 159 ? -14.637 -10.470 26.957 1.00 48.25 159 LEU A N 1
ATOM 1231 C CA . LEU A 1 159 ? -14.479 -11.202 28.224 1.00 48.25 159 LEU A CA 1
ATOM 1232 C C . LEU A 1 159 ? -15.707 -11.121 29.148 1.00 48.25 159 LEU A C 1
ATOM 1234 O O . LEU A 1 159 ? -15.684 -11.690 30.236 1.00 48.25 159 LEU A O 1
ATOM 1238 N N . GLY A 1 160 ? -16.799 -10.503 28.687 1.00 41.06 160 GLY A N 1
ATOM 1239 C CA . GLY A 1 160 ? -18.083 -10.502 29.382 1.00 41.06 160 GLY A CA 1
ATOM 1240 C C . GLY A 1 160 ? -18.226 -9.397 30.428 1.00 41.06 160 GLY A C 1
ATOM 1241 O O . GLY A 1 160 ? -17.941 -9.601 31.602 1.00 41.06 160 GLY A O 1
ATOM 1242 N N . GLY A 1 161 ? -18.818 -8.280 30.003 1.00 37.75 161 GLY A N 1
ATOM 1243 C CA . GLY A 1 161 ? -19.623 -7.418 30.870 1.00 37.75 161 GLY A CA 1
ATOM 1244 C C . GLY A 1 161 ? -18.899 -6.255 31.548 1.00 37.75 161 GLY A C 1
ATOM 1245 O O . GLY A 1 161 ? -17.824 -6.388 32.123 1.00 37.75 161 GLY A O 1
ATOM 1246 N N . SER A 1 162 ? -19.565 -5.101 31.510 1.00 38.50 162 SER A N 1
ATOM 1247 C CA . SER A 1 162 ? -19.300 -3.956 32.375 1.00 38.50 162 SER A CA 1
ATOM 1248 C C . SER A 1 162 ? -19.305 -4.367 33.848 1.00 38.50 162 SER A C 1
ATOM 1250 O O . SER A 1 162 ? -20.278 -4.970 34.311 1.00 38.50 162 SER A O 1
ATOM 1252 N N . VAL A 1 163 ? -18.281 -3.950 34.583 1.00 40.66 163 VAL A N 1
ATOM 1253 C CA . VAL A 1 163 ? -18.429 -3.563 35.993 1.00 40.66 163 VAL A CA 1
ATOM 1254 C C . VAL A 1 163 ? -18.543 -2.052 36.072 1.00 40.66 163 VAL A C 1
ATOM 1256 O O . VAL A 1 163 ? -17.786 -1.377 35.336 1.00 40.66 163 VAL A O 1
#

Organism: Salmonella enterica (NCBI:txid28901)

pLDDT: mean 76.23, std 16.51, range [33.84, 92.81]

Sequence (163 aa):
MSDDSNTITSSDSYIKSTGIRCVNAMCALSFWREFIAYFILGSMGLWLPPFLGASGANAVFDPMNVLTFGLVTLFIILEARLFMDKNDDAKSPGVTKLIVLLGVILLCIGYVKGVVTNGTPLFWGMGWVHISLFFTMLVWLLNHVNTSRYDPKGINEMLGGSV

Secondary structure (DSSP, 8-state):
-------------HHHHHHHHHHHHHH-HHHHHHHIIIIIITTHHHHHHHHTT-TT---TT-HHHHHHHHHHHHHHHHHHHHT--TTSS-S-HHHHHHHHHHHHHHHHHHHHHHHHTTTSSSSSHHHHHHHHHHHHHHHHHHHHHTSGGG-HHHHHHHT----